Protein AF-A0A9E1MA92-F1 (afdb_monomer_lite)

Foldseek 3Di:
DVVLLVVLLVLLVVLLVVLVVLLVVLVVVVVVQVVVPHDDPVCCQANPCLQCHPSVLSNLVSLLSNLSSLLSNLVNQDQPDPLSVVLSVLSNVSNVSNCVSNVCVVVPVRHGPDPCSVVVVVVVVVVVVVSVVSNVVSVCVSVVVVVD

pLDDT: mean 90.79, std 8.96, range [40.62, 98.69]

Sequence (148 aa):
AKAEAKLSGYTAIGFAIMYATIILLVYFAQMTTVQTGGLSEQATNILDFQRFGLFFSYDMLGYALMALSTFFAGLTVNAKSKADKWLKALLLIHGIFFISCFMMPMLGLFTPNMEGSAWIGTAILMFWCIYFVPVGILSCLHFSKCGE

Structure (mmCIF, N/CA/C/O backbone):
data_AF-A0A9E1MA92-F1
#
_entry.id   AF-A0A9E1MA92-F1
#
loop_
_atom_site.group_PDB
_atom_site.id
_atom_site.type_symbol
_atom_site.label_atom_id
_atom_site.label_alt_id
_atom_site.label_comp_id
_atom_site.label_asym_id
_atom_site.label_entity_id
_atom_site.label_seq_id
_atom_site.pdbx_PDB_ins_code
_atom_site.Cartn_x
_atom_site.Cartn_y
_atom_site.Cartn_z
_atom_site.occupancy
_atom_site.B_iso_or_equiv
_atom_site.auth_seq_id
_atom_site.auth_comp_id
_atom_site.auth_asym_id
_atom_site.auth_atom_id
_atom_site.pdbx_PDB_model_num
ATOM 1 N N . ALA A 1 1 ? -23.409 4.054 15.183 1.00 61.31 1 ALA A N 1
ATOM 2 C CA . ALA A 1 1 ? -22.346 3.178 15.727 1.00 61.31 1 ALA A CA 1
ATOM 3 C C . ALA A 1 1 ? -22.182 1.845 14.972 1.00 61.31 1 ALA A C 1
ATOM 5 O O . ALA A 1 1 ? -21.267 1.746 14.168 1.00 61.31 1 ALA A O 1
ATOM 6 N N . LYS A 1 2 ? -23.019 0.805 15.177 1.00 75.25 2 LYS A N 1
ATOM 7 C CA . LYS A 1 2 ? -22.760 -0.543 14.598 1.00 75.25 2 LYS A CA 1
ATOM 8 C C . LYS A 1 2 ? -22.907 -0.606 13.066 1.00 75.25 2 LYS A C 1
ATOM 10 O O . LYS A 1 2 ? -22.129 -1.289 12.410 1.00 75.25 2 LYS A O 1
ATOM 15 N N . ALA A 1 3 ? -23.872 0.124 12.504 1.00 86.06 3 ALA A N 1
ATOM 16 C CA . ALA A 1 3 ? -24.077 0.206 11.054 1.00 86.06 3 ALA A CA 1
ATOM 17 C C . ALA A 1 3 ? -22.940 0.961 10.341 1.00 86.06 3 ALA A C 1
ATOM 19 O O . ALA A 1 3 ? -22.439 0.489 9.329 1.00 86.06 3 ALA A O 1
ATOM 20 N N . GLU A 1 4 ? -22.482 2.079 10.909 1.00 89.12 4 GLU A N 1
ATOM 21 C CA . GLU A 1 4 ? -21.374 2.879 10.363 1.00 89.12 4 GLU A CA 1
ATOM 22 C C . GLU A 1 4 ? -20.056 2.104 10.390 1.00 89.12 4 GLU A C 1
ATOM 24 O O . GLU A 1 4 ? -19.370 2.046 9.379 1.00 89.12 4 GLU A O 1
ATOM 29 N N . ALA A 1 5 ? -19.745 1.423 11.501 1.00 90.62 5 ALA A N 1
ATOM 30 C CA . ALA A 1 5 ? -18.556 0.575 11.586 1.00 90.62 5 ALA A CA 1
ATOM 31 C C . ALA A 1 5 ? -18.587 -0.562 10.550 1.00 90.62 5 ALA A C 1
ATOM 33 O O . ALA A 1 5 ? -17.566 -0.886 9.948 1.00 90.62 5 ALA A O 1
ATOM 34 N N . LYS A 1 6 ? -19.767 -1.145 10.299 1.00 93.06 6 LYS A N 1
ATOM 35 C CA . LYS A 1 6 ? -19.949 -2.172 9.267 1.00 93.06 6 LYS A CA 1
ATOM 36 C C . LYS A 1 6 ? -19.741 -1.604 7.859 1.00 93.06 6 LYS A C 1
ATOM 38 O O . LYS A 1 6 ? -19.060 -2.232 7.055 1.00 93.06 6 LYS A O 1
ATOM 43 N N . LEU A 1 7 ? -20.286 -0.419 7.579 1.00 96.75 7 LEU A N 1
ATOM 44 C CA . LEU A 1 7 ? -20.082 0.275 6.308 1.00 96.75 7 LEU A CA 1
ATOM 45 C C . LEU A 1 7 ? -18.602 0.604 6.087 1.00 96.75 7 LEU A C 1
ATOM 47 O O . LEU A 1 7 ? -18.067 0.257 5.041 1.00 96.75 7 LEU A O 1
ATOM 51 N N . SER A 1 8 ? -17.919 1.182 7.081 1.00 96.25 8 SER A N 1
ATOM 52 C CA . SER A 1 8 ? -16.475 1.438 7.012 1.00 96.25 8 SER A CA 1
ATOM 53 C C . SER A 1 8 ? -15.679 0.155 6.770 1.00 96.25 8 SER A C 1
ATOM 55 O O . SER A 1 8 ? -14.757 0.165 5.963 1.00 96.25 8 SER A O 1
ATOM 57 N N . GLY A 1 9 ? -16.063 -0.963 7.395 1.00 96.94 9 GLY A N 1
ATOM 58 C CA . GLY A 1 9 ? -15.443 -2.265 7.142 1.00 96.94 9 GLY A CA 1
ATOM 59 C C . GLY A 1 9 ? -15.598 -2.733 5.692 1.00 96.94 9 GLY A C 1
ATOM 60 O O . GLY A 1 9 ? -14.620 -3.154 5.079 1.00 96.94 9 GLY A O 1
ATOM 61 N N . TYR A 1 10 ? -16.792 -2.606 5.106 1.00 98.00 10 TYR A N 1
ATOM 62 C CA . TYR A 1 10 ? -16.995 -2.933 3.691 1.00 98.00 10 TYR A CA 1
ATOM 63 C C . TYR A 1 10 ? -16.222 -2.006 2.755 1.00 98.00 10 TYR A C 1
ATOM 65 O O . TYR A 1 10 ? -15.619 -2.483 1.796 1.00 98.00 10 TYR A O 1
ATOM 73 N N . THR A 1 11 ? -16.180 -0.707 3.052 1.00 98.19 11 THR A N 1
ATOM 74 C CA . THR A 1 11 ? -15.377 0.257 2.292 1.00 98.19 11 THR A CA 1
ATOM 75 C C . THR A 1 11 ? -13.888 -0.089 2.355 1.00 98.19 11 THR A C 1
ATOM 77 O O . THR A 1 11 ? -13.217 -0.078 1.325 1.00 98.19 11 THR A O 1
ATOM 80 N N . ALA A 1 12 ? -13.378 -0.462 3.535 1.00 98.19 12 ALA A N 1
ATOM 81 C CA . ALA A 1 12 ? -11.996 -0.901 3.709 1.00 98.19 12 ALA A CA 1
ATOM 82 C C . ALA A 1 12 ? -11.682 -2.128 2.840 1.00 98.19 12 ALA A C 1
ATOM 84 O O . ALA A 1 12 ? -10.712 -2.123 2.087 1.00 98.19 12 ALA A O 1
ATOM 85 N N . ILE A 1 13 ? -12.547 -3.147 2.878 1.00 98.38 13 ILE A N 1
ATOM 86 C CA . ILE A 1 13 ? -12.402 -4.355 2.053 1.00 98.38 13 ILE A CA 1
ATOM 87 C C . ILE A 1 13 ? -12.437 -4.011 0.558 1.00 98.38 13 ILE A C 1
ATOM 89 O O . ILE A 1 13 ? -11.612 -4.519 -0.196 1.00 98.38 13 ILE A O 1
ATOM 93 N N . GLY A 1 14 ? -13.343 -3.129 0.124 1.00 98.62 14 GLY A N 1
ATOM 94 C CA . GLY A 1 14 ? -13.425 -2.691 -1.271 1.00 98.62 14 GLY A CA 1
ATOM 95 C C . GLY A 1 14 ? -12.107 -2.096 -1.768 1.00 98.62 14 GLY A C 1
ATOM 96 O O . GLY A 1 14 ? -11.562 -2.550 -2.774 1.00 98.62 14 GLY A O 1
ATOM 97 N N . PHE A 1 15 ? -11.535 -1.151 -1.018 1.00 98.62 15 PHE A N 1
ATOM 98 C CA . PHE A 1 15 ? -10.228 -0.580 -1.347 1.00 98.62 15 PHE A CA 1
ATOM 99 C C . PHE A 1 15 ? -9.089 -1.603 -1.258 1.00 98.62 15 PHE A C 1
ATOM 101 O O . PHE A 1 15 ? -8.188 -1.575 -2.095 1.00 98.62 15 PHE A O 1
ATOM 108 N N . ALA A 1 16 ? -9.134 -2.535 -0.299 1.00 98.50 16 ALA A N 1
ATOM 109 C CA . ALA A 1 16 ? -8.146 -3.608 -0.186 1.00 98.50 16 ALA A CA 1
ATOM 110 C C . ALA A 1 16 ? -8.142 -4.522 -1.421 1.00 98.50 16 ALA A C 1
ATOM 112 O O . ALA A 1 16 ? -7.073 -4.883 -1.908 1.00 98.50 16 ALA A O 1
ATOM 113 N N . ILE A 1 17 ? -9.319 -4.863 -1.954 1.00 98.69 17 ILE A N 1
ATOM 114 C CA . ILE A 1 17 ? -9.453 -5.666 -3.178 1.00 98.69 17 ILE A CA 1
ATOM 115 C C . ILE A 1 17 ? -8.868 -4.915 -4.375 1.00 98.69 17 ILE A C 1
ATOM 117 O O . ILE A 1 17 ? -8.120 -5.501 -5.160 1.00 98.69 17 ILE A O 1
ATOM 121 N N . MET A 1 18 ? -9.170 -3.620 -4.511 1.00 98.50 18 MET A N 1
ATOM 122 C CA . MET A 1 18 ? -8.618 -2.809 -5.599 1.00 98.50 18 MET A CA 1
ATOM 123 C C . MET A 1 18 ? -7.088 -2.716 -5.508 1.00 98.50 18 MET A C 1
ATOM 125 O O . MET A 1 18 ? -6.408 -2.955 -6.504 1.00 98.50 18 MET A O 1
ATOM 129 N N . TYR A 1 19 ? -6.552 -2.442 -4.312 1.00 98.19 19 TYR A N 1
ATOM 130 C CA . TYR A 1 19 ? -5.114 -2.464 -4.034 1.00 98.19 19 TYR A CA 1
ATOM 131 C C . TYR A 1 19 ? -4.485 -3.799 -4.443 1.00 98.19 19 TYR A C 1
ATOM 133 O O . TYR A 1 19 ? -3.570 -3.818 -5.265 1.00 98.19 19 TYR A O 1
ATOM 141 N N . ALA A 1 20 ? -5.010 -4.913 -3.925 1.00 98.25 20 ALA A N 1
ATOM 142 C CA . ALA A 1 20 ? -4.485 -6.243 -4.205 1.00 98.25 20 ALA A CA 1
ATOM 143 C C . ALA A 1 20 ? -4.493 -6.544 -5.708 1.00 98.25 20 ALA A C 1
ATOM 145 O O . ALA A 1 20 ? -3.512 -7.051 -6.236 1.00 98.25 20 ALA A O 1
ATOM 146 N N . THR A 1 21 ? -5.565 -6.176 -6.411 1.00 98.31 21 THR A N 1
ATOM 147 C CA . THR A 1 21 ? -5.682 -6.388 -7.859 1.00 98.31 21 THR A CA 1
ATOM 148 C C . THR A 1 21 ? -4.589 -5.644 -8.627 1.00 98.31 21 THR A C 1
ATOM 150 O O . THR A 1 21 ? -3.898 -6.248 -9.443 1.00 98.31 21 THR A O 1
ATOM 153 N N . ILE A 1 22 ? -4.398 -4.350 -8.353 1.00 97.50 22 ILE A N 1
ATOM 154 C CA . ILE A 1 22 ? -3.396 -3.528 -9.050 1.00 97.50 22 ILE A CA 1
ATOM 155 C C . ILE A 1 22 ? -1.982 -4.037 -8.763 1.00 97.50 22 ILE A C 1
ATOM 157 O O . ILE A 1 22 ? -1.198 -4.238 -9.689 1.00 97.50 22 ILE A O 1
ATOM 161 N N . ILE A 1 23 ? -1.666 -4.294 -7.495 1.00 96.44 23 ILE A N 1
ATOM 162 C CA . ILE A 1 23 ? -0.332 -4.739 -7.092 1.00 96.44 23 ILE A CA 1
ATOM 163 C C . ILE A 1 23 ? -0.008 -6.130 -7.639 1.00 96.44 23 ILE A C 1
ATOM 165 O O . ILE A 1 23 ? 1.102 -6.353 -8.119 1.00 96.44 23 ILE A O 1
ATOM 169 N N . LEU A 1 24 ? -0.972 -7.054 -7.653 1.00 97.75 24 LEU A N 1
ATOM 170 C CA . LEU A 1 24 ? -0.779 -8.367 -8.271 1.00 97.75 24 LEU A CA 1
ATOM 171 C C . LEU A 1 24 ? -0.480 -8.254 -9.769 1.00 97.75 24 LEU A C 1
ATOM 173 O O . LEU A 1 24 ? 0.393 -8.971 -10.252 1.00 97.75 24 LEU A O 1
ATOM 177 N N . LEU A 1 25 ? -1.144 -7.348 -10.495 1.00 96.31 25 LEU A N 1
ATOM 178 C CA . LEU A 1 25 ? -0.840 -7.101 -11.909 1.00 96.31 25 LEU A CA 1
ATOM 179 C C . LEU A 1 25 ? 0.588 -6.575 -12.097 1.00 96.31 25 LEU A C 1
ATOM 181 O O . LEU A 1 25 ? 1.300 -7.062 -12.976 1.00 96.31 25 LEU A O 1
ATOM 185 N N . VAL A 1 26 ? 1.023 -5.629 -11.257 1.00 95.56 26 VAL A N 1
ATOM 186 C CA . VAL A 1 26 ? 2.388 -5.080 -11.298 1.00 95.56 26 VAL A CA 1
ATOM 187 C C . VAL A 1 26 ? 3.424 -6.174 -11.027 1.00 95.56 26 VAL A C 1
ATOM 189 O O . VAL A 1 26 ? 4.330 -6.368 -11.838 1.00 95.56 26 VAL A O 1
ATOM 192 N N . TYR A 1 27 ? 3.280 -6.938 -9.942 1.00 94.94 27 TYR A N 1
ATOM 193 C CA . TYR A 1 27 ? 4.228 -8.006 -9.610 1.00 94.94 27 TYR A CA 1
ATOM 194 C C . TYR A 1 27 ? 4.228 -9.135 -10.639 1.00 94.94 27 TYR A C 1
ATOM 196 O O . TYR A 1 27 ? 5.293 -9.641 -10.989 1.00 94.94 27 TYR A O 1
ATOM 204 N N . PHE A 1 28 ? 3.063 -9.522 -11.161 1.00 95.69 28 PHE A N 1
ATOM 205 C CA . PHE A 1 28 ? 2.981 -10.528 -12.217 1.00 95.69 28 PHE A CA 1
ATOM 206 C C . PHE A 1 28 ? 3.736 -10.077 -13.474 1.00 95.69 28 PHE A C 1
ATOM 208 O O . PHE A 1 28 ? 4.517 -10.846 -14.039 1.00 95.69 28 PHE A O 1
ATOM 215 N N . ALA A 1 29 ? 3.570 -8.815 -13.881 1.00 93.69 29 ALA A N 1
ATOM 216 C CA . ALA A 1 29 ? 4.293 -8.248 -15.015 1.00 93.69 29 ALA A CA 1
ATOM 217 C C . ALA A 1 29 ? 5.813 -8.191 -14.771 1.00 93.69 29 ALA A C 1
ATOM 219 O O . ALA A 1 29 ? 6.593 -8.545 -15.655 1.00 93.69 29 ALA A O 1
ATOM 220 N N . GLN A 1 30 ? 6.251 -7.815 -13.567 1.00 92.56 30 GLN A N 1
ATOM 221 C CA . GLN A 1 30 ? 7.674 -7.810 -13.204 1.00 92.56 30 GLN A CA 1
ATOM 222 C C . GLN A 1 30 ? 8.282 -9.219 -13.230 1.00 92.56 30 GLN A C 1
ATOM 224 O O . GLN A 1 30 ? 9.329 -9.432 -13.839 1.00 92.56 30 GLN A O 1
ATOM 229 N N . MET A 1 31 ? 7.609 -10.197 -12.621 1.00 94.44 31 MET A N 1
ATOM 230 C CA . MET A 1 31 ? 8.079 -11.585 -12.571 1.00 94.44 31 MET A CA 1
ATOM 231 C C . MET A 1 31 ? 8.174 -12.207 -13.966 1.00 94.44 31 MET A C 1
ATOM 233 O O . MET A 1 31 ? 9.170 -12.849 -14.296 1.00 94.44 31 MET A O 1
ATOM 237 N N . THR A 1 32 ? 7.159 -11.994 -14.805 1.00 94.31 32 THR A N 1
ATOM 238 C CA . THR A 1 32 ? 7.165 -12.493 -16.189 1.00 94.31 32 THR A CA 1
ATOM 239 C C . THR A 1 32 ? 8.244 -11.820 -17.029 1.00 94.31 32 THR A C 1
ATOM 241 O O . THR A 1 32 ? 8.938 -12.511 -17.765 1.00 94.31 32 THR A O 1
ATOM 244 N N . THR A 1 33 ? 8.470 -10.517 -16.845 1.00 92.94 33 THR A N 1
ATOM 245 C CA . THR A 1 33 ? 9.564 -9.779 -17.493 1.00 92.94 33 THR A CA 1
ATOM 246 C C . THR A 1 33 ? 10.935 -10.366 -17.155 1.00 92.94 33 THR A C 1
ATOM 248 O O . THR A 1 33 ? 11.751 -10.580 -18.051 1.00 92.94 33 THR A O 1
ATOM 251 N N . VAL A 1 34 ? 11.195 -10.663 -15.876 1.00 92.56 34 VAL A N 1
ATOM 252 C CA . VAL A 1 34 ? 12.444 -11.320 -15.450 1.00 92.56 34 VAL A CA 1
ATOM 253 C C . VAL A 1 34 ? 12.572 -12.694 -16.108 1.00 92.56 34 VAL A C 1
ATOM 255 O O . VAL A 1 34 ? 13.628 -13.031 -16.643 1.00 92.56 34 VAL A O 1
ATOM 258 N N . GLN A 1 35 ? 11.483 -13.464 -16.133 1.00 95.50 35 GLN A N 1
ATOM 259 C CA . GLN A 1 35 ? 11.464 -14.803 -16.714 1.00 95.50 35 GLN A CA 1
ATOM 260 C C . GLN A 1 35 ? 11.702 -14.812 -18.235 1.00 95.50 35 GLN A C 1
ATOM 262 O O . GLN A 1 35 ? 12.314 -15.749 -18.745 1.00 95.50 35 GLN A O 1
ATOM 267 N N . THR A 1 36 ? 11.240 -13.796 -18.971 1.00 93.81 36 THR A N 1
ATOM 268 C CA . THR A 1 36 ? 11.401 -13.698 -20.435 1.00 93.81 36 THR A CA 1
ATOM 269 C C . THR A 1 36 ? 12.730 -13.079 -20.873 1.00 93.81 36 THR A C 1
ATOM 271 O O . THR A 1 36 ? 12.914 -12.821 -22.060 1.00 93.81 36 THR A O 1
ATOM 274 N N . GLY A 1 37 ? 13.665 -12.847 -19.947 1.00 90.56 37 GLY A N 1
ATOM 275 C CA . GLY A 1 37 ? 14.986 -12.292 -20.258 1.00 90.56 37 GLY A CA 1
ATOM 276 C C . GLY A 1 37 ? 15.062 -10.762 -20.236 1.00 90.56 37 GLY A C 1
ATOM 277 O O . GLY A 1 37 ? 16.008 -10.200 -20.782 1.00 90.56 37 GLY A O 1
ATOM 278 N N . GLY A 1 38 ? 14.106 -10.088 -19.591 1.00 90.56 38 GLY A N 1
ATOM 279 C CA . GLY A 1 38 ? 14.104 -8.638 -19.391 1.00 90.56 38 GLY A CA 1
ATOM 280 C C . GLY A 1 38 ? 13.328 -7.845 -20.448 1.00 90.56 38 GLY A C 1
ATOM 281 O O . GLY A 1 38 ? 12.609 -8.397 -21.280 1.00 90.56 38 GLY A O 1
ATOM 282 N N . LEU A 1 39 ? 13.457 -6.516 -20.379 1.00 89.38 39 LEU A N 1
ATOM 283 C CA . LEU A 1 39 ? 12.838 -5.565 -21.307 1.00 89.38 39 LEU A CA 1
ATOM 284 C C . LEU A 1 39 ? 13.849 -5.080 -22.350 1.00 89.38 39 LEU A C 1
ATOM 286 O O . LEU A 1 39 ? 15.038 -4.932 -22.065 1.00 89.38 39 LEU A O 1
ATOM 290 N N . SER A 1 40 ? 13.357 -4.766 -23.550 1.00 91.19 40 SER A N 1
ATOM 291 C CA . SER A 1 40 ? 14.114 -3.954 -24.508 1.00 91.19 40 SER A CA 1
ATOM 292 C C . SER A 1 40 ? 14.338 -2.547 -23.949 1.00 91.19 40 SER A C 1
ATOM 294 O O . SER A 1 40 ? 13.556 -2.076 -23.131 1.00 91.19 40 SER A O 1
ATOM 296 N N . GLU A 1 41 ? 15.356 -1.830 -24.423 1.00 85.56 41 GLU A N 1
ATOM 297 C CA . GLU A 1 41 ? 15.686 -0.489 -23.914 1.00 85.56 41 GLU A CA 1
ATOM 298 C C . GLU A 1 41 ? 14.499 0.492 -23.974 1.00 85.56 41 GLU A C 1
ATOM 300 O O . GLU A 1 41 ? 14.223 1.217 -23.015 1.00 85.56 41 GLU A O 1
ATOM 305 N N . GLN A 1 42 ? 13.737 0.461 -25.072 1.00 86.50 42 GLN A N 1
ATOM 306 C CA . GLN A 1 42 ? 12.527 1.268 -25.222 1.00 86.50 42 GLN A CA 1
ATOM 307 C C . GLN A 1 42 ? 11.450 0.883 -24.198 1.00 86.50 42 GLN A C 1
ATOM 309 O O . GLN A 1 42 ? 10.822 1.763 -23.610 1.00 86.50 42 GLN A O 1
ATOM 314 N N . ALA A 1 43 ? 11.243 -0.417 -23.964 1.00 87.88 43 ALA A N 1
ATOM 315 C CA . ALA A 1 43 ? 10.284 -0.891 -22.975 1.00 87.88 43 ALA A CA 1
ATOM 316 C C . ALA A 1 43 ? 10.746 -0.579 -21.545 1.00 87.88 43 ALA A C 1
ATOM 318 O O . ALA A 1 43 ? 9.916 -0.209 -20.722 1.00 87.88 43 ALA A O 1
ATOM 319 N N . THR A 1 44 ? 12.048 -0.627 -21.258 1.00 85.94 44 THR A N 1
ATOM 320 C CA . THR A 1 44 ? 12.623 -0.252 -19.959 1.00 85.94 44 THR A CA 1
ATOM 321 C C . THR A 1 44 ? 12.289 1.197 -19.605 1.00 85.94 44 THR A C 1
ATOM 323 O O . THR A 1 44 ? 11.841 1.475 -18.502 1.00 85.94 44 THR A O 1
ATOM 326 N N . ASN A 1 45 ? 12.400 2.139 -20.542 1.00 81.69 45 ASN A N 1
ATOM 327 C CA . ASN A 1 45 ? 12.078 3.545 -20.257 1.00 81.69 45 ASN A CA 1
ATOM 328 C C . ASN A 1 45 ? 10.597 3.800 -19.928 1.00 81.69 45 ASN A C 1
ATOM 330 O O . ASN A 1 45 ? 10.278 4.821 -19.324 1.00 81.69 45 ASN A O 1
ATOM 334 N N . ILE A 1 46 ? 9.703 2.895 -20.331 1.00 85.00 46 ILE A N 1
ATOM 335 C CA . ILE A 1 46 ? 8.256 3.049 -20.155 1.00 85.00 46 ILE A CA 1
ATOM 336 C C . ILE A 1 46 ? 7.749 2.195 -18.996 1.00 85.00 46 ILE A C 1
ATOM 338 O O . ILE A 1 46 ? 6.940 2.664 -18.206 1.00 85.00 46 ILE A O 1
ATOM 342 N N . LEU A 1 47 ? 8.187 0.943 -18.896 1.00 87.56 47 LEU A N 1
ATOM 343 C CA . LEU A 1 47 ? 7.625 -0.063 -17.997 1.00 87.56 47 LEU A CA 1
ATOM 344 C C . LEU A 1 47 ? 8.501 -0.324 -16.770 1.00 87.56 47 LEU A C 1
ATOM 346 O O . LEU A 1 47 ? 7.987 -0.839 -15.782 1.00 87.56 47 LEU A O 1
ATOM 350 N N . ASP A 1 48 ? 9.791 0.020 -16.788 1.00 84.38 48 ASP A N 1
ATOM 351 C CA . ASP A 1 48 ? 10.694 -0.348 -15.696 1.00 84.38 48 ASP A CA 1
ATOM 352 C C . ASP A 1 48 ? 10.334 0.366 -14.389 1.00 84.38 48 ASP A C 1
ATOM 354 O O . ASP A 1 48 ? 10.289 1.595 -14.287 1.00 84.38 48 ASP A O 1
ATOM 358 N N . PHE A 1 49 ? 10.118 -0.443 -13.360 1.00 82.69 49 PHE A N 1
ATOM 359 C CA . PHE A 1 49 ? 9.833 0.002 -12.009 1.00 82.69 49 PHE A CA 1
ATOM 360 C C . PHE A 1 49 ? 11.011 0.769 -11.395 1.00 82.69 49 PHE A C 1
ATOM 362 O O . PHE A 1 49 ? 10.807 1.784 -10.731 1.00 82.69 49 PHE A O 1
ATOM 369 N N . GLN A 1 50 ? 12.250 0.332 -11.650 1.00 82.00 50 GLN A N 1
ATOM 370 C CA . GLN A 1 50 ? 13.452 0.945 -11.067 1.00 82.00 50 GLN A CA 1
ATOM 371 C C . GLN A 1 50 ? 13.760 2.330 -11.651 1.00 82.00 50 GLN A C 1
ATOM 373 O O . GLN A 1 50 ? 14.477 3.125 -11.037 1.00 82.00 50 GLN A O 1
ATOM 378 N N . ARG A 1 51 ? 13.197 2.637 -12.824 1.00 84.19 51 ARG A N 1
ATOM 379 C CA . ARG A 1 51 ? 13.276 3.953 -13.474 1.00 84.19 51 ARG A CA 1
ATOM 380 C C . ARG A 1 51 ? 12.055 4.825 -13.204 1.00 84.19 51 ARG A C 1
ATOM 382 O O . ARG A 1 51 ? 11.863 5.814 -13.899 1.00 84.19 51 ARG A O 1
ATOM 389 N N . PHE A 1 52 ? 11.222 4.463 -12.232 1.00 85.56 52 PHE A N 1
ATOM 390 C CA . PHE A 1 52 ? 9.962 5.153 -11.970 1.00 85.56 52 PHE A CA 1
ATOM 391 C C . PHE A 1 52 ? 9.030 5.226 -13.196 1.00 85.56 52 PHE A C 1
ATOM 393 O O . PHE A 1 52 ? 8.320 6.210 -13.395 1.00 85.56 52 PHE A O 1
ATOM 400 N N . GLY A 1 53 ? 9.033 4.180 -14.028 1.00 87.62 53 GLY A N 1
ATOM 401 C CA . GLY A 1 53 ? 8.137 4.054 -15.172 1.00 87.62 53 GLY A CA 1
ATOM 402 C C . GLY A 1 53 ? 6.684 3.759 -14.775 1.00 87.62 53 GLY A C 1
ATOM 403 O O . GLY A 1 53 ? 6.250 3.918 -13.630 1.00 87.62 53 GLY A O 1
ATOM 404 N N . LEU A 1 54 ? 5.904 3.276 -15.737 1.00 90.69 54 LEU A N 1
ATOM 405 C CA . LEU A 1 54 ? 4.472 3.022 -15.601 1.00 90.69 54 LEU A CA 1
ATOM 406 C C . LEU A 1 54 ? 4.145 2.044 -14.466 1.00 90.69 54 LEU A C 1
ATOM 408 O O . LEU A 1 54 ? 3.202 2.279 -13.714 1.00 90.69 54 LEU A O 1
ATOM 412 N N . PHE A 1 55 ? 4.935 0.978 -14.296 1.00 92.12 55 PHE A N 1
ATOM 413 C CA . PHE A 1 55 ? 4.714 0.019 -13.210 1.00 92.12 55 PHE A CA 1
ATOM 414 C C . PHE A 1 55 ? 4.885 0.650 -11.827 1.00 92.12 55 PHE A C 1
ATOM 416 O O . PHE A 1 55 ? 4.110 0.330 -10.931 1.00 92.12 55 PHE A O 1
ATOM 423 N N . PHE A 1 56 ? 5.822 1.587 -11.658 1.00 91.12 56 PHE A N 1
ATOM 424 C CA . PHE A 1 56 ? 5.954 2.343 -10.410 1.00 91.12 56 PHE A CA 1
ATOM 425 C C . PHE A 1 56 ? 4.757 3.276 -10.180 1.00 91.12 56 PHE A C 1
ATOM 427 O O . PHE A 1 56 ? 4.240 3.376 -9.070 1.00 91.12 56 PHE A O 1
ATOM 434 N N . SER A 1 57 ? 4.261 3.923 -11.238 1.00 92.38 57 SER A N 1
ATOM 435 C CA . SER A 1 57 ? 3.068 4.777 -11.145 1.00 92.38 57 SER A CA 1
ATOM 436 C C . SER A 1 57 ? 1.822 3.986 -10.724 1.00 92.38 57 SER A C 1
ATOM 438 O O . SER A 1 57 ? 1.039 4.453 -9.895 1.00 92.38 57 SER A O 1
ATOM 440 N N . TYR A 1 58 ? 1.640 2.771 -11.250 1.00 94.62 58 TYR A N 1
ATOM 441 C CA . TYR A 1 58 ? 0.541 1.890 -10.840 1.00 94.62 58 TYR A CA 1
ATOM 442 C C . TYR A 1 58 ? 0.712 1.326 -9.435 1.00 94.62 58 TYR A C 1
ATOM 444 O O . TYR A 1 58 ? -0.270 1.209 -8.707 1.00 94.62 58 TYR A O 1
ATOM 452 N N . ASP A 1 59 ? 1.937 1.038 -9.023 1.00 93.81 59 ASP A N 1
ATOM 453 C CA . ASP A 1 59 ? 2.237 0.639 -7.653 1.00 93.81 59 ASP A CA 1
ATOM 454 C C . ASP A 1 59 ? 1.904 1.755 -6.648 1.00 93.81 59 ASP A C 1
ATOM 456 O O . ASP A 1 59 ? 1.196 1.519 -5.669 1.00 93.81 59 ASP A O 1
ATOM 460 N N . MET A 1 60 ? 2.261 3.007 -6.955 1.00 94.56 60 MET A N 1
ATOM 461 C CA . MET A 1 60 ? 1.844 4.177 -6.172 1.00 94.56 60 MET A CA 1
ATOM 462 C C . MET A 1 60 ? 0.322 4.348 -6.119 1.00 94.56 60 MET A C 1
ATOM 464 O O . MET A 1 60 ? -0.224 4.609 -5.044 1.00 94.56 60 MET A O 1
ATOM 468 N N . LEU A 1 61 ? -0.387 4.138 -7.234 1.00 96.31 61 LEU A N 1
ATOM 469 C CA . LEU A 1 61 ? -1.853 4.117 -7.230 1.00 96.31 61 LEU A CA 1
ATOM 470 C C . LEU A 1 61 ? -2.392 3.011 -6.311 1.00 96.31 61 LEU A C 1
ATOM 472 O O . LEU A 1 61 ? -3.301 3.264 -5.520 1.00 96.31 61 LEU A O 1
ATOM 476 N N . GLY A 1 62 ? -1.816 1.809 -6.372 1.00 97.25 62 GLY A N 1
ATOM 477 C CA . GLY A 1 62 ? -2.125 0.722 -5.449 1.00 97.25 62 GLY A CA 1
ATOM 478 C C . GLY A 1 62 ? -1.961 1.164 -3.994 1.00 97.25 62 GLY A C 1
ATOM 479 O O . GLY A 1 62 ? -2.904 1.058 -3.207 1.00 97.25 62 GLY A O 1
ATOM 480 N N . TYR A 1 63 ? -0.811 1.732 -3.637 1.00 95.62 63 TYR A N 1
ATOM 481 C CA . TYR A 1 63 ? -0.552 2.214 -2.281 1.00 95.62 63 TYR A CA 1
ATOM 482 C C . TYR A 1 63 ? -1.496 3.338 -1.834 1.00 95.62 63 TYR A C 1
ATOM 484 O O . TYR A 1 63 ? -1.897 3.362 -0.669 1.00 95.62 63 TYR A O 1
ATOM 492 N N . ALA A 1 64 ? -1.942 4.213 -2.740 1.00 97.56 64 ALA A N 1
ATOM 493 C CA . ALA A 1 64 ? -2.979 5.197 -2.432 1.00 97.56 64 ALA A CA 1
ATOM 494 C C . ALA A 1 64 ? -4.300 4.514 -2.021 1.00 97.56 64 ALA A C 1
ATOM 496 O O . ALA A 1 64 ? -4.928 4.899 -1.032 1.00 97.56 64 ALA A O 1
ATOM 497 N N . LEU A 1 65 ? -4.700 3.449 -2.723 1.00 98.38 65 LEU A N 1
ATOM 498 C CA . LEU A 1 65 ? -5.889 2.664 -2.369 1.00 98.38 65 LEU A CA 1
ATOM 499 C C . LEU A 1 65 ? -5.695 1.894 -1.058 1.00 98.38 65 LEU A C 1
ATOM 501 O O . LEU A 1 65 ? -6.614 1.827 -0.241 1.00 98.38 65 LEU A O 1
ATOM 505 N N . MET A 1 66 ? -4.493 1.374 -0.805 1.00 97.94 66 MET A N 1
ATOM 506 C CA . MET A 1 66 ? -4.150 0.766 0.480 1.00 97.94 66 MET A CA 1
ATOM 507 C C . MET A 1 66 ? -4.279 1.773 1.632 1.00 97.94 66 MET A C 1
ATOM 509 O O . MET A 1 66 ? -4.823 1.425 2.677 1.00 97.94 66 MET A O 1
ATOM 513 N N . ALA A 1 67 ? -3.853 3.027 1.441 1.00 97.88 67 ALA A N 1
ATOM 514 C CA . ALA A 1 67 ? -3.998 4.088 2.437 1.00 97.88 67 ALA A CA 1
ATOM 515 C C . ALA A 1 67 ? -5.464 4.369 2.799 1.00 97.88 67 ALA A C 1
ATOM 517 O O . ALA A 1 67 ? -5.803 4.497 3.981 1.00 97.88 67 ALA A O 1
ATOM 518 N N . LEU A 1 68 ? -6.357 4.385 1.805 1.00 98.38 68 LEU A N 1
ATOM 519 C CA . LEU A 1 68 ? -7.797 4.487 2.049 1.00 98.38 68 LEU A CA 1
ATOM 520 C C . LEU A 1 68 ? -8.336 3.245 2.768 1.00 98.38 68 LEU A C 1
ATOM 522 O O . LEU A 1 68 ? -9.071 3.376 3.747 1.00 98.38 68 LEU A O 1
ATOM 526 N N . SER A 1 69 ? -7.934 2.049 2.335 1.00 98.44 69 SER A N 1
ATOM 527 C CA . SER A 1 69 ? -8.313 0.788 2.981 1.00 98.44 69 SER A CA 1
ATOM 528 C C . SER A 1 69 ? -7.982 0.791 4.475 1.00 98.44 69 SER A C 1
ATOM 530 O O . SER A 1 69 ? -8.866 0.591 5.313 1.00 98.44 69 SER A O 1
ATOM 532 N N . THR A 1 70 ? -6.735 1.107 4.836 1.00 97.75 70 THR A N 1
ATOM 533 C CA . THR A 1 70 ? -6.302 1.151 6.238 1.00 97.75 70 THR A CA 1
ATOM 534 C C . THR A 1 70 ? -7.023 2.236 7.027 1.00 97.75 70 THR A C 1
ATOM 536 O O . THR A 1 70 ? -7.391 1.996 8.174 1.00 97.75 70 THR A O 1
ATOM 539 N N . PHE A 1 71 ? -7.279 3.403 6.425 1.00 98.19 71 PHE A N 1
ATOM 540 C CA . PHE A 1 71 ? -8.013 4.484 7.080 1.00 98.19 71 PHE A CA 1
ATOM 541 C C . PHE A 1 71 ? -9.417 4.026 7.486 1.00 98.19 71 PHE A C 1
ATOM 543 O O . PHE A 1 71 ? -9.799 4.120 8.657 1.00 98.19 71 PHE A O 1
ATOM 550 N N . PHE A 1 72 ? -10.166 3.449 6.543 1.00 98.00 72 PHE A N 1
ATOM 551 C CA . PHE A 1 72 ? -11.499 2.925 6.822 1.00 98.00 72 PHE A CA 1
ATOM 552 C C . PHE A 1 72 ? -11.463 1.737 7.791 1.00 98.00 72 PHE A C 1
ATOM 554 O O . PHE A 1 72 ? -12.325 1.654 8.667 1.00 98.00 72 PHE A O 1
ATOM 561 N N . ALA A 1 73 ? -10.443 0.875 7.722 1.00 97.00 73 ALA A N 1
ATOM 562 C CA . ALA A 1 73 ? -10.239 -0.186 8.706 1.00 97.00 73 ALA A CA 1
ATOM 563 C C . ALA A 1 73 ? -10.027 0.390 10.118 1.00 97.00 73 ALA A C 1
ATOM 565 O O . ALA A 1 73 ? -10.646 -0.079 11.074 1.00 97.00 73 ALA A O 1
ATOM 566 N N . GLY A 1 74 ? -9.245 1.463 10.259 1.00 96.38 74 GLY A N 1
ATOM 567 C CA . GLY A 1 74 ? -9.026 2.164 11.528 1.00 96.38 74 GLY A CA 1
ATOM 568 C C . GLY A 1 74 ? -10.311 2.717 12.156 1.00 96.38 74 GLY A C 1
ATOM 569 O O . GLY A 1 74 ? -10.453 2.716 13.383 1.00 96.38 74 GLY A O 1
ATOM 570 N N . LEU A 1 75 ? -11.295 3.122 11.345 1.00 96.25 75 LEU A N 1
ATOM 571 C CA . LEU A 1 75 ? -12.614 3.545 11.839 1.00 96.25 75 LEU A CA 1
ATOM 572 C C . LEU A 1 75 ? -13.399 2.395 12.491 1.00 96.25 75 LEU A C 1
ATOM 574 O O . LEU A 1 75 ? -14.201 2.648 13.392 1.00 96.25 75 LEU A O 1
ATOM 578 N N . THR A 1 76 ? -13.133 1.145 12.099 1.00 94.62 76 THR A N 1
ATOM 579 C CA . THR A 1 76 ? -13.786 -0.047 12.670 1.00 94.62 76 THR A CA 1
ATOM 580 C C . THR A 1 76 ? -13.189 -0.493 14.006 1.00 94.62 76 THR A C 1
ATOM 582 O O . THR A 1 76 ? -13.871 -1.148 14.796 1.00 94.62 76 THR A O 1
ATOM 585 N N . VAL A 1 77 ? -11.940 -0.106 14.297 1.00 92.31 77 VAL A N 1
ATOM 586 C CA . VAL A 1 77 ? -11.236 -0.520 15.516 1.00 92.31 77 VAL A CA 1
ATOM 587 C C . VAL A 1 77 ? -11.881 0.120 16.748 1.00 92.31 77 VAL A C 1
ATOM 589 O O . VAL A 1 77 ? -11.924 1.350 16.909 1.00 92.31 77 VAL A O 1
ATOM 592 N N . ASN A 1 78 ? -12.357 -0.735 17.657 1.00 88.94 78 ASN A N 1
ATOM 593 C CA . ASN A 1 78 ? -12.865 -0.326 18.962 1.00 88.94 78 ASN A CA 1
ATOM 594 C C . ASN A 1 78 ? -11.704 -0.207 19.961 1.00 88.94 78 ASN A C 1
ATOM 596 O O . ASN A 1 78 ? -11.193 -1.203 20.469 1.00 88.94 78 ASN A O 1
ATOM 600 N N . ALA A 1 79 ? -11.276 1.026 20.225 1.00 85.62 79 ALA A N 1
ATOM 601 C CA . ALA A 1 79 ? -10.036 1.325 20.931 1.00 85.62 79 ALA A CA 1
ATOM 602 C C . ALA A 1 79 ? -10.156 1.216 22.466 1.00 85.62 79 ALA A C 1
ATOM 604 O O . ALA A 1 79 ? -10.075 2.219 23.184 1.00 85.62 79 ALA A O 1
ATOM 605 N N . LYS A 1 80 ? -10.357 -0.007 22.972 1.00 86.38 80 LYS A N 1
ATOM 606 C CA . LYS A 1 80 ? -10.505 -0.285 24.411 1.00 86.38 80 LYS A CA 1
ATOM 607 C C . LYS A 1 80 ? -9.162 -0.289 25.143 1.00 86.38 80 LYS A C 1
ATOM 609 O O . LYS A 1 80 ? -9.060 0.281 26.228 1.00 86.38 80 LYS A O 1
ATOM 614 N N . SER A 1 81 ? -8.126 -0.889 24.556 1.00 91.38 81 SER A N 1
ATOM 615 C CA . SER A 1 81 ? -6.786 -0.950 25.153 1.00 91.38 81 SER A CA 1
ATOM 616 C C . SER A 1 81 ? -5.832 0.110 24.589 1.00 91.38 81 SER A C 1
ATOM 618 O O . SER A 1 81 ? -6.075 0.706 23.540 1.00 91.38 81 SER A O 1
ATOM 620 N N . LYS A 1 82 ? -4.705 0.348 25.277 1.00 92.44 82 LYS A N 1
ATOM 621 C CA . LYS A 1 82 ? -3.644 1.250 24.787 1.00 92.44 82 LYS A CA 1
ATOM 622 C C . LYS A 1 82 ? -3.094 0.789 23.430 1.00 92.44 82 LYS A C 1
ATOM 624 O O . LYS A 1 82 ? -2.851 1.629 22.572 1.00 92.44 82 LYS A O 1
ATOM 629 N N . ALA A 1 83 ? -2.951 -0.522 23.229 1.00 93.31 83 ALA A N 1
ATOM 630 C CA . ALA A 1 83 ? -2.526 -1.098 21.955 1.00 93.31 83 ALA A CA 1
ATOM 631 C C . ALA A 1 83 ? -3.536 -0.799 20.834 1.00 93.31 83 ALA A C 1
ATOM 633 O O . ALA A 1 83 ? -3.138 -0.330 19.774 1.00 93.31 83 ALA A O 1
ATOM 634 N N . ASP A 1 84 ? -4.838 -0.956 21.096 1.00 94.25 84 ASP A N 1
ATOM 635 C CA . ASP A 1 84 ? -5.884 -0.675 20.099 1.00 94.25 84 ASP A CA 1
ATOM 636 C C . ASP A 1 84 ? -5.949 0.814 19.736 1.00 94.25 84 ASP A C 1
ATOM 638 O O . ASP A 1 84 ? -6.217 1.167 18.590 1.00 94.25 84 ASP A O 1
ATOM 642 N N . LYS A 1 85 ? -5.685 1.704 20.705 1.00 95.75 85 LYS A N 1
ATOM 643 C CA . LYS A 1 85 ? -5.586 3.152 20.459 1.00 95.75 85 LYS A CA 1
ATOM 644 C C . LYS A 1 85 ? -4.433 3.479 19.512 1.00 95.75 85 LYS A C 1
ATOM 646 O O . LYS A 1 85 ? -4.632 4.258 18.585 1.00 95.75 85 LYS A O 1
ATOM 651 N N . TRP A 1 86 ? -3.264 2.869 19.717 1.00 97.50 86 TRP A N 1
ATOM 652 C CA . TRP A 1 86 ? -2.119 3.033 18.818 1.00 97.50 86 TRP A CA 1
ATOM 653 C C . TRP A 1 86 ? -2.373 2.429 17.439 1.00 97.50 86 TRP A C 1
ATOM 655 O O . TRP A 1 86 ? -2.112 3.097 16.444 1.00 97.50 86 TRP A O 1
ATOM 665 N N . LEU A 1 87 ? -2.946 1.223 17.370 1.00 97.12 87 LEU A N 1
ATOM 666 C CA . LEU A 1 87 ? -3.316 0.591 16.104 1.00 97.12 87 LEU A CA 1
ATOM 667 C C . LEU A 1 87 ? -4.258 1.491 15.305 1.00 97.12 87 LEU A C 1
ATOM 669 O O . LEU A 1 87 ? -3.991 1.808 14.151 1.00 97.12 87 LEU A O 1
ATOM 673 N N . LYS A 1 88 ? -5.334 1.954 15.950 1.00 97.56 88 LYS A N 1
ATOM 674 C CA . LYS A 1 88 ? -6.294 2.874 15.346 1.00 97.56 88 LYS A CA 1
ATOM 675 C C . LYS A 1 88 ? -5.622 4.156 14.864 1.00 97.56 88 LYS A C 1
ATOM 677 O O . LYS A 1 88 ? -5.881 4.580 13.745 1.00 97.56 88 LYS A O 1
ATOM 682 N N . ALA A 1 89 ? -4.768 4.765 15.686 1.00 97.88 89 ALA A N 1
ATOM 683 C CA . ALA A 1 89 ? -4.070 5.991 15.318 1.00 97.88 89 ALA A CA 1
ATOM 684 C C . ALA A 1 89 ? -3.181 5.792 14.084 1.00 97.88 89 ALA A C 1
ATOM 686 O O . ALA A 1 89 ? -3.278 6.583 13.151 1.00 97.88 89 ALA A O 1
ATOM 687 N N . LEU A 1 90 ? -2.379 4.723 14.042 1.00 97.69 90 LEU A N 1
ATOM 688 C CA . LEU A 1 90 ? -1.543 4.402 12.883 1.00 97.69 90 LEU A CA 1
ATOM 689 C C . LEU A 1 90 ? -2.400 4.191 11.629 1.00 97.69 90 LEU A C 1
ATOM 691 O O . LEU A 1 90 ? -2.182 4.850 10.623 1.00 97.69 90 LEU A O 1
ATOM 695 N N . LEU A 1 91 ? -3.444 3.364 11.704 1.00 97.81 91 LEU A N 1
ATOM 696 C CA . LEU A 1 91 ? -4.335 3.110 10.567 1.00 97.81 91 LEU A CA 1
ATOM 697 C C . LEU A 1 91 ? -4.999 4.389 10.021 1.00 97.81 91 LEU A C 1
ATOM 699 O O . LEU A 1 91 ? -5.111 4.549 8.807 1.00 97.81 91 LEU A O 1
ATOM 703 N N . LEU A 1 92 ? -5.404 5.313 10.900 1.00 97.88 92 LEU A N 1
ATOM 704 C CA . LEU A 1 92 ? -5.994 6.594 10.498 1.00 97.88 92 LEU A CA 1
ATOM 705 C C . LEU A 1 92 ? -4.956 7.567 9.920 1.00 97.88 92 LEU A C 1
ATOM 707 O O . LEU A 1 92 ? -5.215 8.191 8.895 1.00 97.88 92 LEU A O 1
ATO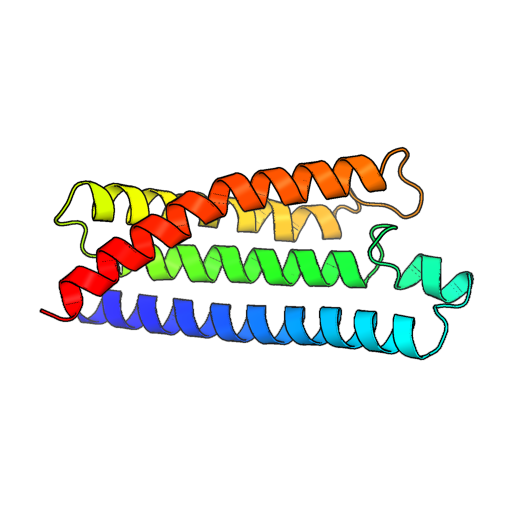M 711 N N . ILE A 1 93 ? -3.777 7.684 10.540 1.00 97.44 93 ILE A N 1
ATOM 712 C CA . ILE A 1 93 ? -2.682 8.533 10.039 1.00 97.44 93 ILE A CA 1
ATOM 713 C C . ILE A 1 93 ? -2.234 8.062 8.656 1.00 97.44 93 ILE A C 1
ATOM 715 O O . ILE A 1 93 ? -1.929 8.889 7.798 1.00 97.44 93 ILE A O 1
ATOM 719 N N . HIS A 1 94 ? -2.248 6.751 8.412 1.00 96.62 94 HIS A N 1
ATOM 720 C CA . HIS A 1 94 ? -1.854 6.184 7.130 1.00 96.62 94 HIS A CA 1
ATOM 721 C C . HIS A 1 94 ? -2.691 6.728 5.956 1.00 96.62 94 HIS A C 1
ATOM 723 O O . HIS A 1 94 ? -2.177 6.894 4.854 1.00 96.62 94 HIS A O 1
ATOM 729 N N . GLY A 1 95 ? -3.949 7.119 6.200 1.00 95.94 95 GLY A N 1
ATOM 730 C CA . GLY A 1 95 ? -4.804 7.752 5.192 1.00 95.94 95 GLY A CA 1
ATOM 731 C C . GLY A 1 95 ? -4.225 9.035 4.580 1.00 95.94 95 GLY A C 1
ATOM 732 O O . GLY A 1 95 ? -4.548 9.354 3.440 1.00 95.94 95 GLY A O 1
ATOM 733 N N . ILE A 1 96 ? -3.328 9.743 5.277 1.00 95.62 96 ILE A N 1
ATOM 734 C CA . ILE A 1 96 ? -2.667 10.958 4.763 1.00 95.62 96 ILE A CA 1
ATOM 735 C C . ILE A 1 96 ? -1.835 10.650 3.509 1.00 95.62 96 ILE A C 1
ATOM 737 O O . ILE A 1 96 ? -1.781 11.467 2.586 1.00 95.62 96 ILE A O 1
ATOM 741 N N . PHE A 1 97 ? -1.243 9.455 3.428 1.00 95.25 97 PHE A N 1
ATOM 742 C CA . PHE A 1 97 ? -0.418 9.053 2.288 1.00 95.25 97 PHE A CA 1
ATOM 743 C C . PHE A 1 97 ? -1.213 8.837 1.000 1.00 95.25 97 PHE A C 1
ATOM 745 O O . PHE A 1 97 ? -0.614 8.785 -0.070 1.00 95.25 97 PHE A O 1
ATOM 752 N N . PHE A 1 98 ? -2.551 8.788 1.060 1.00 96.56 98 PHE A N 1
ATOM 753 C CA . PHE A 1 98 ? -3.379 8.801 -0.146 1.00 96.56 98 PHE A CA 1
ATOM 754 C C . PHE A 1 98 ? -3.009 9.977 -1.056 1.00 96.56 98 PHE A C 1
ATOM 756 O O . PHE A 1 98 ? -2.806 9.788 -2.251 1.00 96.56 98 PHE A O 1
ATOM 763 N N . ILE A 1 99 ? -2.868 11.180 -0.487 1.00 94.75 99 ILE A N 1
ATOM 764 C CA . ILE A 1 99 ? 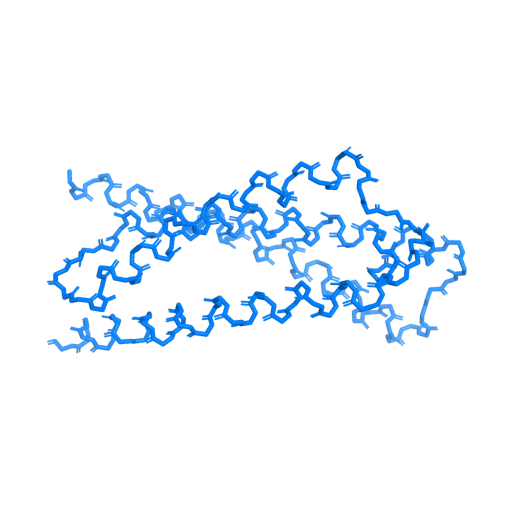-2.614 12.396 -1.266 1.00 94.75 99 ILE A CA 1
ATOM 765 C C . ILE A 1 99 ? -1.260 12.302 -1.963 1.00 94.75 99 ILE A C 1
ATOM 767 O O . ILE A 1 99 ? -1.170 12.561 -3.159 1.00 94.75 99 ILE A O 1
ATOM 771 N N . SER A 1 100 ? -0.210 11.917 -1.239 1.00 91.69 100 SER A N 1
ATOM 772 C CA . SER A 1 100 ? 1.130 11.837 -1.814 1.00 91.69 100 SER A CA 1
ATOM 773 C C . SER A 1 100 ? 1.214 10.719 -2.858 1.00 91.69 100 SER A C 1
ATOM 775 O O . SER A 1 100 ? 1.625 10.980 -3.987 1.00 91.69 100 SER A O 1
ATOM 777 N N . CYS A 1 101 ? 0.767 9.503 -2.541 1.00 92.69 101 CYS A N 1
ATOM 778 C CA . CYS A 1 101 ? 0.810 8.370 -3.469 1.00 92.69 101 CYS A CA 1
ATOM 779 C C . CYS A 1 101 ? -0.054 8.589 -4.723 1.00 92.69 101 CYS A C 1
ATOM 781 O O . CYS A 1 101 ? 0.303 8.114 -5.796 1.00 92.69 101 CYS A O 1
ATOM 783 N N . PHE A 1 102 ? -1.155 9.338 -4.620 1.00 94.25 102 PHE A N 1
ATOM 784 C CA . PHE A 1 102 ? -2.008 9.654 -5.766 1.00 94.25 102 PHE A CA 1
ATOM 785 C C . PHE A 1 102 ? -1.466 10.824 -6.601 1.00 94.25 102 PHE A C 1
ATOM 787 O O . PHE A 1 102 ? -1.409 10.739 -7.826 1.00 94.25 102 PHE A O 1
ATOM 794 N N . MET A 1 103 ? -1.043 11.918 -5.959 1.00 93.06 103 MET A N 1
ATOM 795 C CA . MET A 1 103 ? -0.673 13.152 -6.660 1.00 93.06 103 MET A CA 1
ATOM 796 C C . MET A 1 103 ? 0.751 13.134 -7.213 1.00 93.06 103 MET A C 1
ATOM 798 O O . MET A 1 103 ? 0.972 13.651 -8.306 1.00 93.06 103 MET A O 1
ATOM 802 N N . MET A 1 104 ? 1.723 12.558 -6.497 1.00 89.50 104 MET A N 1
ATOM 803 C CA . MET A 1 104 ? 3.131 12.622 -6.916 1.00 89.50 104 MET A CA 1
ATOM 804 C C . MET A 1 104 ? 3.386 12.006 -8.307 1.00 89.50 104 MET A C 1
ATOM 806 O O . MET A 1 104 ? 4.086 12.651 -9.093 1.00 89.50 104 MET A O 1
ATOM 810 N N . PRO A 1 105 ? 2.801 10.843 -8.673 1.00 86.94 105 PRO A N 1
ATOM 811 C CA . PRO A 1 105 ? 2.938 10.297 -10.025 1.00 86.94 105 PRO A CA 1
ATOM 812 C C . PRO A 1 105 ? 2.315 11.198 -11.100 1.00 86.94 105 PRO A C 1
ATOM 814 O O . PRO A 1 105 ? 2.909 11.398 -12.155 1.00 86.94 105 PRO A O 1
ATOM 817 N N . MET A 1 106 ? 1.148 11.796 -10.830 1.00 88.69 106 MET A N 1
ATOM 818 C CA . MET A 1 106 ? 0.462 12.675 -11.790 1.00 88.69 106 MET A CA 1
ATOM 819 C C . MET A 1 106 ? 1.189 14.002 -12.018 1.00 88.69 106 MET A C 1
ATOM 821 O O . MET A 1 106 ? 1.117 14.566 -13.106 1.00 88.69 106 MET A O 1
ATOM 825 N N . LEU A 1 107 ? 1.897 14.496 -11.002 1.00 89.69 107 LEU A N 1
ATOM 826 C CA . LEU A 1 107 ? 2.718 15.703 -11.098 1.00 89.69 107 LEU A CA 1
ATOM 827 C C . LEU A 1 107 ? 4.082 15.447 -11.760 1.00 89.69 107 LEU A C 1
ATOM 829 O O . LEU A 1 107 ? 4.863 16.384 -11.902 1.00 89.69 107 LEU A O 1
ATOM 833 N N . GLY A 1 108 ? 4.385 14.202 -12.148 1.00 83.19 108 GLY A N 1
ATOM 834 C CA . GLY A 1 108 ? 5.651 13.850 -12.790 1.00 83.19 108 GLY A CA 1
ATOM 835 C C . GLY A 1 108 ? 6.866 14.039 -11.880 1.00 83.19 108 GLY A C 1
ATOM 836 O O . GLY A 1 108 ? 7.967 14.260 -12.376 1.00 83.19 108 GLY A O 1
ATOM 837 N N . LEU A 1 109 ? 6.681 13.976 -10.554 1.00 81.75 109 LEU A N 1
ATOM 838 C CA . LEU A 1 109 ? 7.779 14.148 -9.596 1.00 81.75 109 LEU A CA 1
ATOM 839 C C . LEU A 1 109 ? 8.790 13.003 -9.657 1.00 81.75 109 LEU A C 1
ATOM 841 O O . LEU A 1 109 ? 9.935 13.198 -9.268 1.00 81.75 109 LEU A O 1
ATOM 845 N N . PHE A 1 110 ? 8.377 11.837 -10.153 1.00 79.12 110 PHE A N 1
ATOM 846 C CA . PHE A 1 110 ? 9.254 10.709 -10.425 1.00 79.12 110 PHE A CA 1
ATOM 847 C C . PHE A 1 110 ? 9.441 10.559 -11.935 1.00 79.12 110 PHE A C 1
ATOM 849 O O . PHE A 1 110 ? 8.468 10.360 -12.660 1.00 79.12 110 PHE A O 1
ATOM 856 N N . THR A 1 111 ? 10.682 10.670 -12.407 1.00 71.38 111 THR A N 1
ATOM 857 C CA . THR A 1 111 ? 11.014 10.613 -13.834 1.00 71.38 111 THR A CA 1
ATOM 858 C C . THR A 1 111 ? 12.028 9.510 -14.143 1.00 71.38 111 THR A C 1
ATOM 860 O O . THR A 1 111 ? 12.917 9.236 -13.323 1.00 71.38 111 THR A O 1
ATOM 863 N N . PRO A 1 112 ? 11.956 8.914 -15.350 1.00 66.69 112 PRO A N 1
ATOM 864 C CA . PRO A 1 112 ? 13.027 8.078 -15.869 1.00 66.69 112 PRO A CA 1
ATOM 865 C C . PRO A 1 112 ? 14.333 8.871 -15.899 1.00 66.69 112 PRO A C 1
ATOM 867 O O . PRO A 1 112 ? 14.389 9.950 -16.486 1.00 66.69 112 PRO A O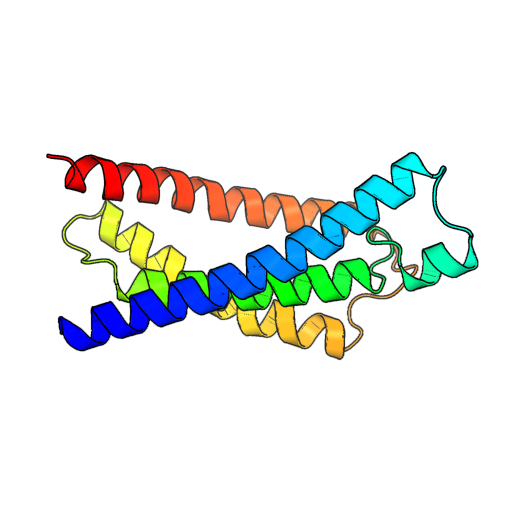 1
ATOM 870 N N . ASN A 1 113 ? 15.379 8.317 -15.281 1.00 68.38 113 ASN A N 1
ATOM 871 C CA . ASN A 1 113 ? 16.731 8.891 -15.158 1.00 68.38 113 ASN A CA 1
ATOM 872 C C . ASN A 1 113 ? 16.938 9.936 -14.048 1.00 68.38 113 ASN A C 1
ATOM 874 O O . ASN A 1 113 ? 17.926 10.667 -14.085 1.00 68.38 113 ASN A O 1
ATOM 878 N N . MET A 1 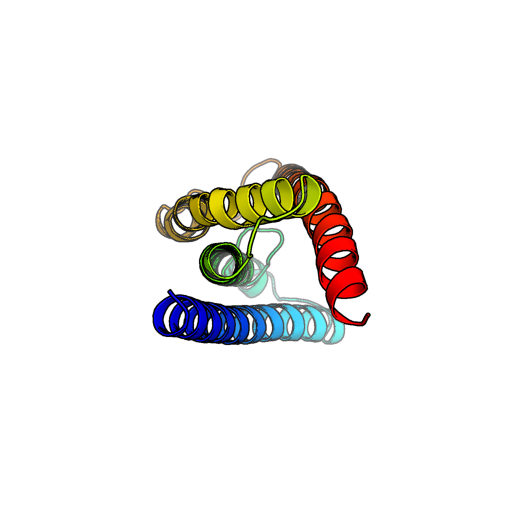114 ? 16.067 9.993 -13.037 1.00 75.94 114 MET A N 1
ATOM 879 C CA . MET A 1 114 ? 16.377 10.749 -11.821 1.00 75.94 114 MET A CA 1
ATOM 880 C C . MET A 1 114 ? 17.656 10.208 -11.160 1.00 75.94 114 MET A C 1
ATOM 882 O O . MET A 1 114 ? 17.740 9.019 -10.832 1.00 75.94 114 MET A O 1
ATOM 886 N N . GLU A 1 115 ? 18.647 11.077 -10.946 1.00 77.19 115 GLU A N 1
ATOM 887 C CA . GLU A 1 115 ? 19.874 10.694 -10.249 1.00 77.19 115 GLU A CA 1
ATOM 888 C C . GLU A 1 115 ? 19.554 10.166 -8.848 1.00 77.19 115 GLU A C 1
ATOM 890 O O . GLU A 1 115 ? 18.841 10.786 -8.060 1.00 77.19 115 GLU A O 1
ATOM 895 N N . GLY A 1 116 ? 20.085 8.984 -8.539 1.00 78.56 116 GLY A N 1
ATOM 896 C CA . GLY A 1 116 ? 19.866 8.348 -7.247 1.00 78.56 116 GLY A CA 1
ATOM 897 C C . GLY A 1 116 ? 18.533 7.608 -7.090 1.00 78.56 116 GLY A C 1
ATOM 898 O O . GLY A 1 116 ? 18.210 7.208 -5.973 1.00 78.56 116 GLY A O 1
ATOM 899 N N . SER A 1 117 ? 17.788 7.349 -8.170 1.00 75.94 117 SER A N 1
ATOM 900 C CA . SER A 1 117 ? 16.521 6.594 -8.124 1.00 75.94 117 SER A CA 1
ATOM 901 C C . SER A 1 117 ? 16.587 5.312 -7.276 1.00 75.94 117 SER A C 1
ATOM 903 O O . SER A 1 117 ? 15.688 5.050 -6.476 1.00 75.94 117 SER A O 1
ATOM 905 N N . ALA A 1 118 ? 17.685 4.555 -7.371 1.00 77.88 118 ALA A N 1
ATOM 906 C CA . ALA A 1 118 ? 17.896 3.327 -6.604 1.00 77.88 118 ALA A CA 1
ATOM 907 C C . ALA A 1 118 ? 17.975 3.560 -5.082 1.00 77.88 118 ALA A C 1
ATOM 909 O O . ALA A 1 118 ? 17.375 2.809 -4.305 1.00 77.88 118 ALA A O 1
ATOM 910 N N . TRP A 1 119 ? 18.684 4.604 -4.633 1.00 84.44 119 TRP A N 1
ATOM 911 C CA . TRP A 1 119 ? 18.777 4.911 -3.202 1.00 84.44 119 TRP A CA 1
ATOM 912 C C . TRP A 1 119 ? 17.445 5.466 -2.685 1.00 84.44 119 TRP A C 1
ATOM 914 O O . TRP A 1 119 ? 17.003 5.061 -1.611 1.00 84.44 119 TRP A O 1
ATOM 924 N N . ILE A 1 120 ? 16.778 6.325 -3.469 1.00 84.62 120 ILE A N 1
ATOM 925 C CA . ILE A 1 120 ? 15.479 6.925 -3.126 1.00 84.62 120 ILE A CA 1
ATOM 926 C C . ILE A 1 120 ? 14.434 5.825 -2.946 1.00 84.62 120 ILE A C 1
ATOM 928 O O . ILE A 1 120 ? 13.752 5.783 -1.923 1.00 84.62 120 ILE A O 1
ATOM 932 N N . GLY A 1 121 ? 14.350 4.894 -3.901 1.00 82.31 121 GLY A N 1
ATOM 933 C CA . GLY A 1 121 ? 13.444 3.750 -3.817 1.00 82.31 121 GLY A CA 1
ATOM 934 C C . GLY A 1 121 ? 13.703 2.899 -2.572 1.00 82.31 121 GLY A C 1
ATOM 935 O O . GLY A 1 121 ? 12.766 2.544 -1.856 1.00 82.31 121 GLY A O 1
ATOM 936 N N . THR A 1 122 ? 14.975 2.647 -2.251 1.00 87.31 122 THR A N 1
ATOM 937 C CA . THR A 1 122 ? 15.365 1.906 -1.039 1.00 87.31 122 THR A CA 1
ATOM 938 C C . THR A 1 122 ? 14.956 2.644 0.239 1.00 87.31 122 THR A C 1
ATOM 940 O O . THR A 1 122 ? 14.422 2.029 1.164 1.00 87.31 122 THR A O 1
ATOM 943 N N . ALA A 1 123 ? 15.163 3.962 0.299 1.00 89.50 123 ALA A N 1
ATOM 944 C CA . ALA A 1 123 ? 14.791 4.781 1.449 1.00 89.50 123 ALA A CA 1
ATOM 945 C C . ALA A 1 123 ? 13.269 4.802 1.672 1.00 89.50 123 ALA A C 1
ATOM 947 O O . ALA A 1 123 ? 12.812 4.627 2.803 1.00 89.50 123 ALA A O 1
ATOM 948 N N . ILE A 1 124 ? 12.486 4.946 0.596 1.00 87.25 124 ILE A N 1
ATOM 949 C CA . ILE A 1 124 ? 11.018 4.886 0.644 1.00 87.25 124 ILE A CA 1
ATOM 950 C C . ILE A 1 124 ? 10.555 3.515 1.152 1.00 87.25 124 ILE A C 1
ATOM 952 O O . ILE A 1 124 ? 9.719 3.444 2.052 1.00 87.25 124 ILE A O 1
ATOM 956 N N . LEU A 1 125 ? 11.123 2.421 0.634 1.00 88.38 125 LEU A N 1
ATOM 957 C CA . LEU A 1 125 ? 10.777 1.071 1.083 1.00 88.38 125 LEU A CA 1
ATOM 958 C C . LEU A 1 125 ? 11.086 0.872 2.573 1.00 88.38 125 LEU A C 1
ATOM 960 O O . LEU A 1 125 ? 10.267 0.334 3.315 1.00 88.38 125 LEU A O 1
ATOM 964 N N . MET A 1 126 ? 12.246 1.340 3.030 1.00 93.69 126 MET A N 1
ATOM 965 C CA . MET A 1 126 ? 12.643 1.224 4.432 1.00 93.69 126 MET A CA 1
ATOM 966 C C . MET A 1 126 ? 11.716 2.017 5.359 1.00 93.69 126 MET A C 1
ATOM 968 O O . MET A 1 126 ? 11.328 1.509 6.413 1.00 93.69 126 MET A O 1
ATOM 972 N N . PHE A 1 127 ? 11.310 3.222 4.948 1.00 93.81 127 PHE A N 1
ATOM 973 C CA . PHE A 1 127 ? 10.300 4.011 5.651 1.00 93.81 127 PHE A CA 1
ATOM 974 C C . PHE A 1 127 ? 8.992 3.224 5.820 1.00 93.81 127 PHE A C 1
ATOM 976 O O . PHE A 1 127 ? 8.471 3.126 6.935 1.00 93.81 127 PHE A O 1
ATOM 983 N N . TRP A 1 128 ? 8.502 2.594 4.748 1.00 93.12 128 TRP A N 1
ATOM 984 C CA . TRP A 1 128 ? 7.292 1.775 4.801 1.00 93.12 128 TRP A CA 1
ATOM 985 C C . TRP A 1 128 ? 7.441 0.550 5.699 1.00 93.12 128 TRP A C 1
ATOM 987 O O . TRP A 1 128 ? 6.547 0.275 6.497 1.00 93.12 128 TRP A O 1
ATOM 997 N N . CYS A 1 129 ? 8.575 -0.151 5.645 1.00 94.12 129 CYS A N 1
ATOM 998 C CA . CYS A 1 129 ? 8.850 -1.269 6.547 1.00 94.12 129 CYS A CA 1
ATOM 999 C C . CYS A 1 129 ? 8.777 -0.834 8.017 1.00 94.12 129 CYS A C 1
ATOM 1001 O O . CYS A 1 129 ? 8.081 -1.464 8.813 1.00 94.12 129 CYS A O 1
ATOM 1003 N N . ILE A 1 130 ? 9.434 0.274 8.377 1.00 96.44 130 ILE A N 1
ATOM 1004 C CA . ILE A 1 130 ? 9.409 0.816 9.746 1.00 96.44 130 ILE A CA 1
ATOM 1005 C C . ILE A 1 130 ? 7.981 1.177 10.168 1.00 96.44 130 ILE A C 1
ATOM 1007 O O . ILE A 1 130 ? 7.612 0.951 11.320 1.00 96.44 130 ILE A O 1
ATOM 1011 N N . TYR A 1 131 ? 7.1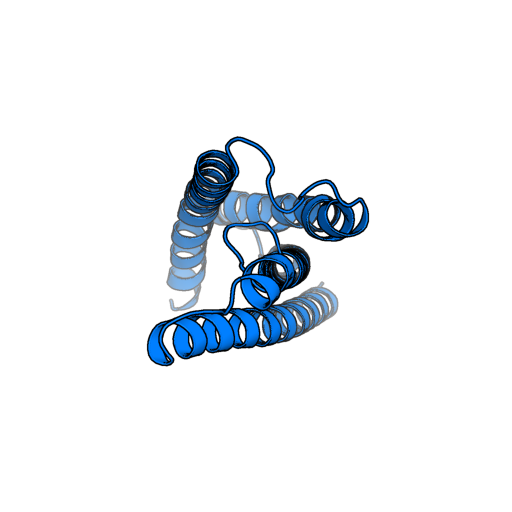71 1.705 9.250 1.00 95.44 131 TYR A N 1
ATOM 1012 C CA . TYR A 1 131 ? 5.781 2.059 9.520 1.00 95.44 131 TYR A CA 1
ATOM 1013 C C . TYR A 1 131 ? 4.875 0.831 9.703 1.00 95.44 131 TYR A C 1
ATOM 1015 O O . TYR A 1 131 ? 4.058 0.795 10.626 1.00 95.44 131 TYR A O 1
ATOM 1023 N N . PHE A 1 132 ? 5.015 -0.196 8.859 1.00 95.62 132 PHE A N 1
ATOM 1024 C CA . PHE A 1 132 ? 4.124 -1.361 8.865 1.00 95.62 132 PHE A CA 1
ATOM 1025 C C . PHE A 1 132 ? 4.472 -2.424 9.902 1.00 95.62 132 PHE A C 1
ATOM 1027 O O . PHE A 1 132 ? 3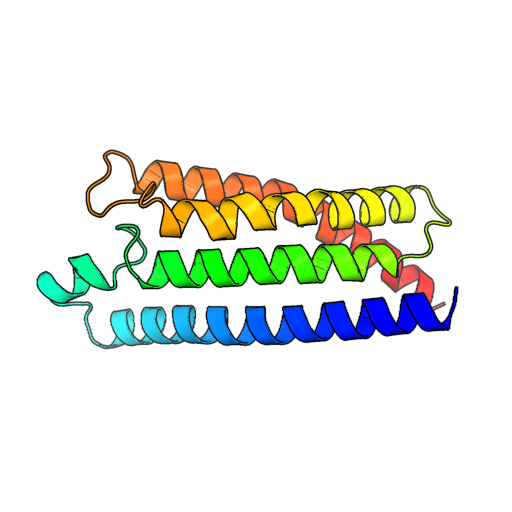.574 -3.141 10.339 1.00 95.62 132 PHE A O 1
ATOM 1034 N N . VAL A 1 133 ? 5.723 -2.506 10.360 1.00 97.06 133 VAL A N 1
ATOM 1035 C CA . VAL A 1 133 ? 6.111 -3.408 11.457 1.00 97.06 133 VAL A CA 1
ATOM 1036 C C . VAL A 1 133 ? 5.246 -3.208 12.717 1.00 97.06 133 VAL A C 1
ATOM 1038 O O . VAL A 1 133 ? 4.628 -4.180 13.165 1.00 97.06 133 VAL A O 1
ATOM 1041 N N . PRO A 1 134 ? 5.116 -1.996 13.297 1.00 96.62 134 PRO A N 1
ATOM 1042 C CA . PRO A 1 134 ? 4.266 -1.793 14.466 1.00 96.62 134 PRO A CA 1
ATOM 1043 C C . PRO A 1 134 ? 2.781 -2.000 14.150 1.00 96.62 134 PRO A C 1
ATOM 1045 O O . PRO A 1 134 ? 2.063 -2.527 14.998 1.00 96.62 134 PRO A O 1
ATOM 1048 N N . VAL A 1 135 ? 2.314 -1.658 12.941 1.00 96.75 135 VAL A N 1
ATOM 1049 C CA . VAL A 1 135 ? 0.930 -1.937 12.513 1.00 96.75 135 VAL A CA 1
ATOM 1050 C C . VAL A 1 135 ? 0.650 -3.440 12.531 1.00 96.75 135 VAL A C 1
ATOM 1052 O O . VAL A 1 135 ? -0.370 -3.856 13.079 1.00 96.75 135 VAL A O 1
ATOM 1055 N N . GLY A 1 136 ? 1.561 -4.258 11.999 1.00 95.88 136 GLY A N 1
ATOM 1056 C CA . GLY A 1 136 ? 1.447 -5.716 11.992 1.00 95.88 136 GLY A CA 1
ATOM 1057 C C . GLY A 1 136 ? 1.417 -6.302 13.403 1.00 95.88 136 GLY A C 1
ATOM 1058 O O . GLY A 1 136 ? 0.485 -7.028 13.744 1.00 95.88 136 GLY A O 1
ATOM 1059 N N . ILE A 1 137 ? 2.372 -5.918 14.258 1.00 96.38 137 ILE A N 1
ATOM 1060 C CA . ILE A 1 137 ? 2.435 -6.381 15.656 1.00 96.38 137 ILE A CA 1
ATOM 1061 C C . ILE A 1 137 ? 1.148 -6.021 16.409 1.00 96.38 137 ILE A C 1
ATOM 1063 O O . ILE A 1 137 ? 0.542 -6.873 17.060 1.00 96.38 137 ILE A O 1
ATOM 1067 N N . LEU A 1 138 ? 0.705 -4.765 16.312 1.00 96.38 138 LEU A N 1
ATOM 1068 C CA . LEU A 1 138 ? -0.497 -4.301 17.002 1.00 96.38 138 LEU A CA 1
ATOM 1069 C C . LEU A 1 138 ? -1.770 -4.949 16.447 1.00 96.38 138 LEU A C 1
ATOM 1071 O O . LEU A 1 138 ? -2.680 -5.229 17.224 1.00 96.38 138 LEU A O 1
ATOM 1075 N N . SER A 1 139 ? -1.826 -5.232 15.142 1.00 94.38 139 SER A N 1
ATOM 1076 C CA . SER A 1 139 ? -2.933 -5.973 14.526 1.00 94.38 139 SER A CA 1
ATOM 1077 C C . SER A 1 139 ? -3.007 -7.398 15.067 1.00 94.38 139 SER A C 1
ATOM 1079 O O . SER A 1 139 ? -4.076 -7.825 15.496 1.00 94.38 139 SER A O 1
ATOM 1081 N N . CYS A 1 140 ? -1.878 -8.111 15.141 1.00 94.00 140 CYS A N 1
ATOM 1082 C CA . CYS A 1 140 ? -1.827 -9.440 15.755 1.00 94.00 140 CYS A CA 1
ATOM 1083 C C . CYS A 1 140 ? -2.333 -9.399 17.203 1.00 94.00 140 CYS A C 1
ATOM 1085 O O . CYS A 1 140 ? -3.230 -10.157 17.560 1.00 94.00 140 CYS A O 1
ATOM 1087 N N . LEU A 1 141 ? -1.842 -8.456 18.017 1.00 92.62 141 LEU A N 1
ATOM 1088 C CA . LEU A 1 141 ? -2.290 -8.289 19.405 1.00 92.62 141 LEU A CA 1
ATOM 1089 C C . LEU A 1 141 ? -3.782 -7.947 19.527 1.00 92.62 141 LEU A C 1
ATOM 1091 O O . LEU A 1 141 ? -4.420 -8.349 20.500 1.00 92.62 141 LEU A O 1
ATOM 1095 N N . HIS A 1 142 ? -4.327 -7.182 18.581 1.00 91.44 142 HIS A N 1
ATOM 1096 C CA . HIS A 1 142 ? -5.746 -6.840 18.539 1.00 91.44 142 HIS A CA 1
ATOM 1097 C C . HIS A 1 142 ? -6.606 -8.079 18.265 1.00 91.44 142 HIS A C 1
ATOM 1099 O O . HIS A 1 142 ? -7.559 -8.342 18.998 1.00 91.44 142 HIS A O 1
ATOM 1105 N N . PHE A 1 143 ? -6.244 -8.869 17.251 1.00 90.38 143 PHE A N 1
ATOM 1106 C CA . PHE A 1 143 ? -7.024 -10.036 16.839 1.00 90.38 143 PHE A CA 1
ATOM 1107 C C . PHE A 1 143 ? -6.848 -11.249 17.757 1.00 90.38 143 PHE A C 1
ATOM 1109 O O . PHE A 1 143 ? -7.819 -11.972 17.966 1.00 90.38 143 PHE A O 1
ATOM 1116 N N . SER A 1 144 ? -5.680 -11.444 18.381 1.00 87.94 144 SER A N 1
ATOM 1117 C CA . SER A 1 144 ? -5.476 -12.520 19.366 1.00 87.94 144 SER A CA 1
ATOM 1118 C C . SER A 1 144 ? -6.424 -12.414 20.561 1.00 87.94 144 SER A C 1
ATOM 1120 O O . SER A 1 144 ? -6.881 -13.431 21.061 1.00 87.94 144 SER A O 1
ATOM 1122 N N . LYS A 1 145 ? -6.780 -11.194 20.977 1.00 77.06 145 LYS A N 1
ATOM 1123 C CA . LYS A 1 145 ? -7.746 -10.949 22.063 1.00 77.06 145 LYS A CA 1
ATOM 1124 C C . LYS A 1 145 ? -9.206 -11.135 21.648 1.00 77.06 145 LYS A C 1
ATOM 1126 O O . LYS A 1 145 ? -10.084 -11.059 22.495 1.00 77.06 145 LYS A O 1
ATOM 1131 N N . CYS A 1 146 ? -9.481 -11.262 20.349 1.00 64.06 146 CYS A N 1
ATOM 1132 C CA . CYS A 1 146 ? -10.833 -11.429 19.819 1.00 64.06 146 CYS A CA 1
ATOM 1133 C C . CYS A 1 146 ? -11.216 -12.911 19.647 1.00 64.06 146 CYS A C 1
ATOM 1135 O O . CYS A 1 146 ? -12.374 -13.196 19.351 1.00 64.06 146 CYS A O 1
ATOM 1137 N N . GLY A 1 147 ? -10.242 -13.824 19.771 1.00 56.91 147 GLY A N 1
ATOM 1138 C CA . GLY A 1 147 ? -10.431 -15.277 19.715 1.00 56.91 147 GLY A CA 1
ATOM 1139 C C . GLY A 1 147 ? -10.584 -15.958 21.083 1.00 56.91 147 GLY A C 1
ATOM 1140 O O . GLY A 1 147 ? -10.721 -17.178 21.114 1.00 56.91 147 GLY A O 1
ATOM 1141 N N . GLU A 1 148 ? -10.560 -15.186 22.174 1.00 40.62 148 GLU A N 1
ATOM 1142 C CA . GLU A 1 148 ? -10.985 -15.583 23.530 1.00 40.62 148 GLU A CA 1
ATOM 1143 C C . GLU A 1 148 ? -12.394 -15.042 23.815 1.00 40.62 148 GLU A C 1
ATOM 1145 O O . GLU A 1 148 ? -13.179 -15.760 24.473 1.00 40.62 148 GLU A O 1
#

Secondary structure (DSSP, 8-state):
-HHHHHHHHHHHHHHHHHHHHHHHHHHHHHHHHHHTT---HHHHHHH-TTTT-HHHHHHHHHHHHHHHHHHHHHHH----SHHHHHHHHHHHHHTTHHHHHHHHHHTT-S-TT-TTHHHHHHHHHHHHHHHHHHHHHHHHHHHHTT--

Radius of gyration: 17.78 Å; chains: 1; bounding box: 44×31×50 Å